Protein AF-A0A5C5B917-F1 (afdb_monomer)

Organism: NCBI:txid676201

Structure (mmCIF, N/CA/C/O backbone):
data_AF-A0A5C5B917-F1
#
_entry.id   AF-A0A5C5B917-F1
#
loop_
_atom_site.group_PDB
_atom_site.id
_atom_site.type_symbol
_atom_site.label_atom_id
_atom_site.label_alt_id
_atom_site.label_comp_id
_atom_site.label_asym_id
_atom_site.label_entity_id
_atom_site.label_seq_id
_atom_site.pdbx_PDB_ins_code
_atom_site.Cartn_x
_atom_site.Cartn_y
_atom_site.Cartn_z
_atom_site.occupancy
_atom_site.B_iso_or_equiv
_atom_site.auth_seq_id
_atom_site.auth_comp_id
_atom_site.auth_asym_id
_atom_site.auth_atom_id
_atom_site.pdbx_PDB_model_num
ATOM 1 N N . ILE A 1 1 ? 21.164 -17.875 -10.661 1.00 42.78 1 ILE A N 1
ATOM 2 C CA . ILE A 1 1 ? 20.194 -17.403 -11.681 1.00 42.78 1 ILE A CA 1
ATOM 3 C C . ILE A 1 1 ? 18.879 -17.154 -10.955 1.00 42.78 1 ILE A C 1
ATOM 5 O O . ILE A 1 1 ? 18.334 -18.103 -10.408 1.00 42.78 1 ILE A O 1
ATOM 9 N N . GLN A 1 2 ? 18.422 -15.907 -10.854 1.00 44.31 2 GLN A N 1
ATOM 10 C CA . GLN A 1 2 ? 17.116 -15.590 -10.267 1.00 44.31 2 GLN A CA 1
ATOM 11 C C . GLN A 1 2 ? 16.035 -16.009 -11.276 1.00 44.31 2 GLN A C 1
ATOM 13 O O . GLN A 1 2 ? 15.973 -15.455 -12.373 1.00 44.31 2 GLN A O 1
ATOM 18 N N . TYR A 1 3 ? 15.277 -17.064 -10.961 1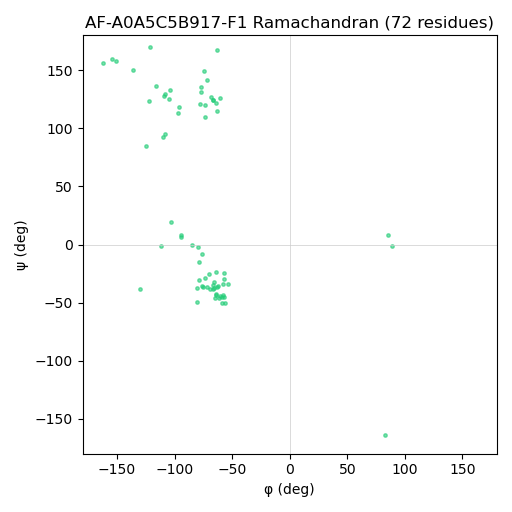.00 49.59 3 TYR A N 1
ATOM 19 C CA . TYR A 1 3 ? 14.280 -17.646 -11.873 1.00 49.59 3 TYR A CA 1
ATOM 20 C C . TYR A 1 3 ? 12.979 -16.834 -11.913 1.00 49.59 3 TYR A C 1
ATOM 22 O O . TYR A 1 3 ? 12.348 -16.738 -12.962 1.00 49.59 3 TYR A O 1
ATOM 30 N N . SER A 1 4 ? 12.627 -16.186 -10.806 1.00 54.31 4 SER A N 1
ATOM 31 C CA . SER A 1 4 ? 11.552 -15.203 -10.712 1.00 54.31 4 SER A CA 1
ATOM 32 C C . SER A 1 4 ? 11.734 -14.374 -9.441 1.00 54.31 4 SER A C 1
ATOM 34 O O . SER A 1 4 ? 12.398 -14.801 -8.492 1.00 54.31 4 SER A O 1
ATOM 36 N N . THR A 1 5 ? 11.174 -13.170 -9.424 1.00 69.62 5 THR A N 1
ATOM 37 C CA . THR A 1 5 ? 10.989 -12.390 -8.198 1.00 69.62 5 THR A CA 1
ATOM 38 C C . THR A 1 5 ? 9.605 -11.785 -8.204 1.00 69.62 5 THR A C 1
ATOM 40 O O . THR A 1 5 ? 9.049 -11.512 -9.262 1.00 69.62 5 THR A O 1
ATOM 43 N N . VAL A 1 6 ? 9.033 -11.583 -7.026 1.00 71.06 6 VAL A N 1
ATOM 44 C CA . VAL A 1 6 ? 7.757 -10.884 -6.894 1.00 71.06 6 VAL A CA 1
ATOM 45 C C . VAL A 1 6 ? 8.072 -9.437 -6.548 1.00 71.06 6 VAL A C 1
ATOM 47 O O . VAL A 1 6 ? 8.629 -9.163 -5.483 1.00 71.06 6 VAL A O 1
ATOM 50 N N . ALA A 1 7 ? 7.774 -8.517 -7.461 1.00 71.88 7 ALA A N 1
ATOM 51 C CA . ALA A 1 7 ? 7.826 -7.097 -7.165 1.00 71.88 7 ALA A CA 1
ATOM 52 C C . ALA A 1 7 ? 6.571 -6.715 -6.381 1.00 71.88 7 ALA A C 1
ATOM 54 O O . ALA A 1 7 ? 5.444 -6.889 -6.838 1.00 71.88 7 ALA A O 1
ATOM 55 N N . LYS A 1 8 ? 6.798 -6.191 -5.179 1.00 72.44 8 LYS A N 1
ATOM 56 C CA . LYS A 1 8 ? 5.791 -5.509 -4.369 1.00 72.44 8 LYS A CA 1
ATOM 57 C C . LYS A 1 8 ? 6.175 -4.028 -4.359 1.00 72.44 8 LYS A C 1
ATOM 59 O O . LYS A 1 8 ? 7.062 -3.667 -3.580 1.00 72.44 8 LYS A O 1
ATOM 64 N N . PRO A 1 9 ? 5.645 -3.214 -5.285 1.00 78.12 9 PRO A N 1
ATOM 65 C CA . PRO A 1 9 ? 6.068 -1.828 -5.447 1.00 78.12 9 PRO A CA 1
ATOM 66 C C . PRO A 1 9 ? 5.746 -1.019 -4.186 1.00 78.12 9 PRO A C 1
ATOM 68 O O . PRO A 1 9 ? 4.592 -0.827 -3.810 1.00 78.12 9 PRO A O 1
ATOM 71 N N . THR A 1 10 ? 6.789 -0.544 -3.503 1.00 81.19 10 THR A N 1
ATOM 72 C CA . THR A 1 10 ? 6.637 0.245 -2.271 1.00 81.19 10 THR A CA 1
ATOM 73 C C . THR A 1 10 ? 6.068 1.632 -2.548 1.00 81.19 10 THR A C 1
ATOM 75 O O . THR A 1 10 ? 5.435 2.204 -1.668 1.00 81.19 10 THR A O 1
ATOM 78 N N . SER A 1 11 ? 6.258 2.161 -3.763 1.00 81.69 11 SER A N 1
ATOM 79 C CA . SER A 1 11 ? 5.620 3.397 -4.231 1.00 81.69 11 SER A CA 1
ATOM 80 C C . SER A 1 11 ? 4.101 3.304 -4.169 1.00 81.69 11 SER A C 1
ATOM 82 O O . SER A 1 11 ? 3.452 4.225 -3.685 1.00 81.69 11 SER A O 1
ATOM 84 N N . ASP A 1 12 ? 3.551 2.174 -4.600 1.00 84.12 12 ASP A N 1
ATOM 85 C CA . ASP A 1 12 ? 2.109 1.979 -4.726 1.00 84.12 12 ASP A CA 1
ATOM 86 C C . ASP A 1 12 ? 1.495 1.776 -3.339 1.00 84.12 12 ASP A C 1
ATOM 88 O O . ASP A 1 12 ? 0.441 2.329 -3.032 1.00 84.12 12 ASP A O 1
ATOM 92 N N . LEU A 1 13 ? 2.222 1.087 -2.450 1.00 85.00 13 LEU A N 1
ATOM 93 C CA . LEU A 1 13 ? 1.865 0.988 -1.035 1.00 85.00 13 LEU A CA 1
ATOM 94 C C . LEU A 1 13 ? 1.829 2.364 -0.355 1.00 85.00 13 LEU A C 1
ATOM 96 O O . LEU A 1 13 ? 0.886 2.671 0.377 1.00 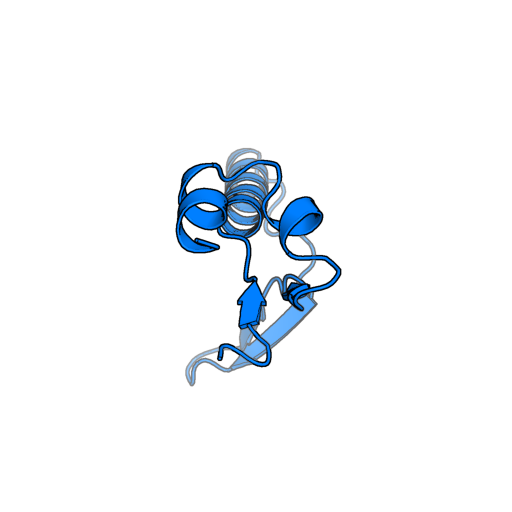85.00 13 LEU A O 1
ATOM 100 N N . VAL A 1 14 ? 2.831 3.210 -0.610 1.00 88.06 14 VAL A N 1
ATOM 101 C CA . VAL A 1 14 ? 2.850 4.591 -0.104 1.00 88.06 14 VAL A CA 1
ATOM 102 C C . VAL A 1 14 ? 1.702 5.400 -0.708 1.00 88.06 14 VAL A C 1
ATOM 104 O O . VAL A 1 14 ? 1.018 6.102 0.031 1.00 88.06 14 VAL A O 1
ATOM 107 N N . GLY A 1 15 ? 1.436 5.262 -2.009 1.00 88.44 15 GLY A N 1
ATOM 108 C CA . GLY A 1 15 ? 0.320 5.923 -2.687 1.00 88.44 15 GLY A CA 1
ATOM 109 C C . GLY A 1 15 ? -1.024 5.591 -2.042 1.00 88.44 15 GLY A C 1
ATOM 110 O O . GLY A 1 15 ? -1.753 6.500 -1.645 1.00 88.44 15 GLY A O 1
ATOM 111 N N . LYS A 1 16 ? -1.305 4.299 -1.829 1.00 88.19 16 LYS A N 1
ATOM 112 C CA . LYS A 1 16 ? -2.539 3.854 -1.166 1.00 88.19 16 LYS A CA 1
ATOM 113 C C . LYS A 1 16 ? -2.632 4.337 0.282 1.00 88.19 16 LYS A C 1
ATOM 115 O O . LYS A 1 16 ? -3.702 4.720 0.744 1.00 88.19 16 LYS A O 1
ATOM 120 N N . THR A 1 17 ? -1.504 4.389 0.989 1.00 90.31 17 THR A N 1
ATOM 121 C CA . THR A 1 17 ? -1.446 4.936 2.354 1.00 90.31 17 THR A CA 1
ATOM 122 C C . THR A 1 17 ? -1.787 6.429 2.375 1.00 90.31 17 THR A C 1
ATOM 124 O O . THR A 1 17 ? -2.558 6.873 3.222 1.00 90.31 17 THR A O 1
ATOM 127 N N . MET A 1 18 ? -1.254 7.207 1.429 1.00 91.38 18 MET A N 1
ATOM 128 C CA . MET A 1 18 ? -1.532 8.643 1.323 1.00 91.38 18 MET A CA 1
ATOM 129 C C . MET A 1 18 ? -2.994 8.931 0.969 1.00 91.38 18 MET A C 1
ATOM 131 O O . MET A 1 18 ? -3.566 9.882 1.501 1.00 91.38 18 MET A O 1
ATOM 135 N N . GLU A 1 19 ? -3.607 8.107 0.118 1.00 91.06 19 GLU A N 1
ATOM 136 C CA . GLU A 1 19 ? -5.039 8.174 -0.204 1.00 91.06 19 GLU A CA 1
ATOM 137 C C . GLU A 1 19 ? -5.894 8.005 1.059 1.00 91.06 19 GLU A C 1
ATOM 139 O O . GLU A 1 19 ? -6.724 8.862 1.362 1.00 91.06 19 GLU A O 1
ATOM 144 N N . ILE A 1 20 ? -5.623 6.960 1.851 1.00 91.31 20 ILE A N 1
ATOM 145 C CA . ILE A 1 20 ? -6.337 6.695 3.109 1.00 91.31 20 ILE A CA 1
ATOM 146 C C . ILE A 1 20 ? -6.146 7.854 4.094 1.00 91.31 20 ILE A C 1
ATOM 148 O O . ILE A 1 20 ? -7.117 8.332 4.676 1.00 91.31 20 ILE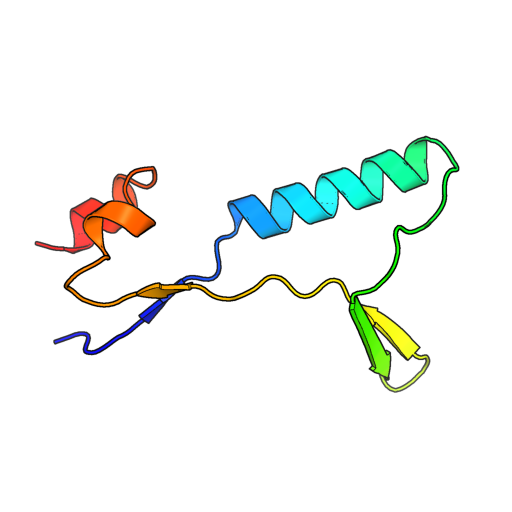 A O 1
ATOM 152 N N . ILE A 1 21 ? -4.912 8.342 4.267 1.00 92.44 21 ILE A N 1
ATOM 153 C CA . ILE A 1 21 ? -4.630 9.483 5.152 1.00 92.44 21 ILE A CA 1
ATOM 154 C C . ILE A 1 21 ? -5.417 10.718 4.709 1.00 92.44 21 ILE A C 1
ATOM 156 O O . ILE A 1 21 ? -6.011 11.388 5.550 1.00 92.44 21 ILE A O 1
ATOM 160 N N . THR A 1 22 ? -5.442 11.008 3.409 1.00 93.12 22 THR A N 1
ATOM 161 C CA . T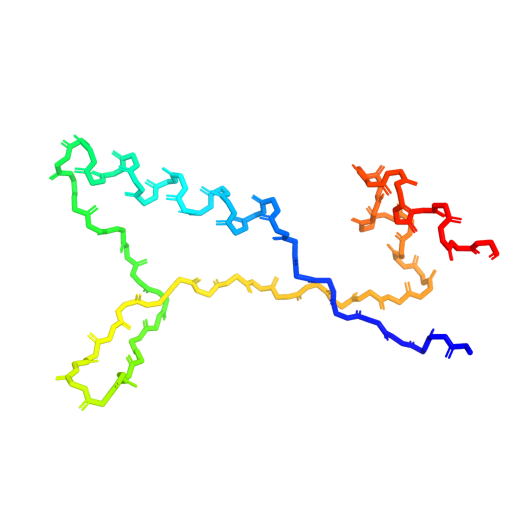HR A 1 22 ? -6.138 12.182 2.867 1.00 93.12 22 THR A CA 1
ATOM 162 C C . THR A 1 22 ? -7.648 12.082 3.092 1.00 93.12 22 THR A C 1
ATOM 164 O O . THR A 1 22 ? -8.243 13.030 3.599 1.00 93.12 22 THR A O 1
ATOM 167 N N . SER A 1 23 ? -8.245 10.919 2.815 1.00 92.31 23 SER A N 1
ATOM 168 C CA . SER A 1 23 ? -9.669 10.640 3.068 1.00 92.31 23 SER A CA 1
ATOM 169 C C . SER A 1 23 ? -10.033 10.837 4.545 1.00 92.31 23 SER A C 1
ATOM 171 O O . SER A 1 23 ? -10.998 11.521 4.892 1.00 92.31 23 SER A O 1
ATOM 173 N N . LEU A 1 24 ? -9.198 10.320 5.452 1.00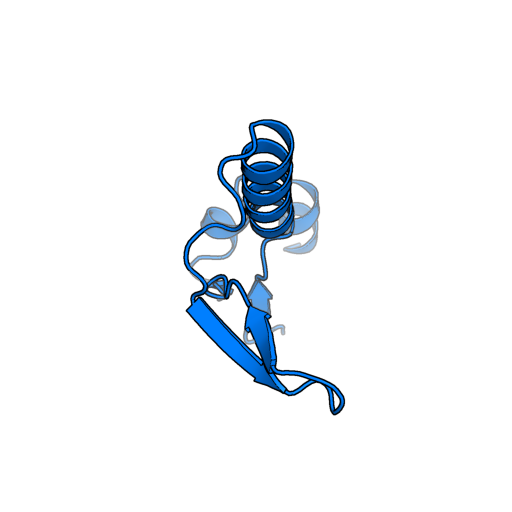 91.75 24 LEU A N 1
ATOM 174 C CA . LEU A 1 24 ? -9.395 10.486 6.893 1.00 91.75 24 LEU A CA 1
ATOM 175 C C . LEU A 1 24 ? -9.239 11.945 7.343 1.00 91.75 24 LEU A C 1
ATOM 177 O O . LEU A 1 24 ? -9.990 12.399 8.204 1.00 91.75 24 LEU A O 1
ATOM 181 N N . GLN A 1 25 ? -8.296 12.691 6.762 1.00 92.50 25 GLN A N 1
ATOM 182 C CA . GLN A 1 25 ? -8.115 14.120 7.043 1.00 92.50 25 GLN A CA 1
ATOM 183 C C . GLN A 1 25 ? -9.301 14.970 6.574 1.00 92.50 25 GLN A C 1
ATOM 185 O O . GLN A 1 25 ? -9.601 15.985 7.200 1.00 92.50 25 GLN A O 1
ATOM 190 N N . GLN A 1 26 ? -9.968 14.564 5.493 1.00 94.94 26 GLN A N 1
ATOM 191 C CA . GLN A 1 26 ? -11.159 15.229 4.957 1.00 94.94 26 GLN A CA 1
ATOM 192 C C . GLN A 1 26 ? -12.435 14.888 5.740 1.00 94.94 26 GLN A C 1
ATOM 194 O O . GLN A 1 26 ? -13.423 15.612 5.643 1.00 94.94 26 GLN A O 1
ATOM 199 N N . GLY A 1 27 ? -12.396 13.846 6.575 1.00 92.88 27 GLY A N 1
ATOM 200 C CA . GLY A 1 27 ? -13.551 13.370 7.334 1.00 92.88 27 GLY A CA 1
ATOM 201 C C . GLY A 1 27 ? -14.445 12.404 6.555 1.00 92.88 27 GLY A C 1
ATOM 202 O O . GLY A 1 27 ? -15.498 12.027 7.064 1.00 92.88 27 GLY A O 1
ATOM 203 N N . ASP A 1 28 ? -14.011 11.962 5.372 1.00 91.31 28 ASP A N 1
ATOM 204 C CA . ASP A 1 28 ? -14.747 11.037 4.499 1.00 91.31 28 ASP A CA 1
ATOM 205 C C . ASP A 1 28 ? -14.683 9.580 4.993 1.00 91.31 28 ASP A C 1
ATOM 207 O O . ASP A 1 28 ? -15.402 8.706 4.512 1.00 91.31 28 ASP A O 1
ATOM 211 N N . GLY A 1 29 ? -13.853 9.319 6.008 1.00 88.81 29 GLY A N 1
ATOM 212 C CA . GLY A 1 29 ? -13.692 8.004 6.614 1.00 88.81 29 GLY A CA 1
ATOM 213 C C . GLY A 1 29 ? -12.723 7.112 5.841 1.00 88.81 29 GLY A C 1
ATOM 214 O O . GLY A 1 29 ? -11.893 7.582 5.058 1.00 88.81 29 GLY A O 1
ATOM 215 N N . PHE A 1 30 ? -12.779 5.814 6.131 1.00 87.19 30 PHE A N 1
ATOM 216 C CA . PHE A 1 30 ? -11.981 4.819 5.427 1.00 87.19 30 PHE A CA 1
ATOM 217 C C . PHE A 1 30 ? -12.594 4.534 4.047 1.00 87.19 30 PHE A C 1
ATOM 219 O O . PHE A 1 30 ? -13.814 4.375 3.962 1.00 87.19 30 PHE A O 1
ATOM 226 N N . PRO A 1 31 ? -11.782 4.454 2.979 1.00 87.00 31 PRO A N 1
A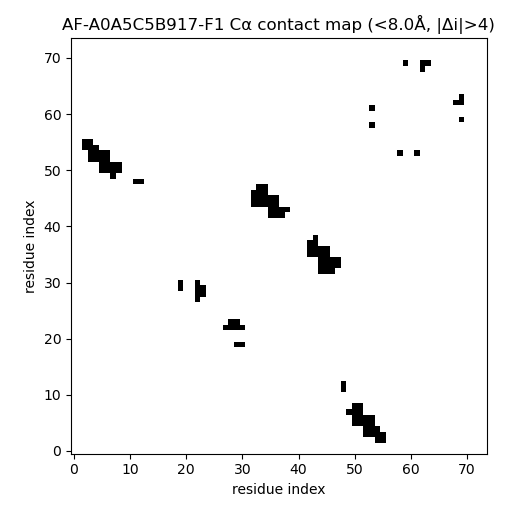TOM 227 C CA . PRO A 1 31 ? -12.262 3.970 1.690 1.00 87.00 31 PRO A CA 1
ATOM 228 C C . PRO A 1 31 ? -12.715 2.503 1.787 1.00 87.00 31 PRO A C 1
ATOM 230 O O . PRO A 1 31 ? -12.433 1.814 2.764 1.00 87.00 31 PRO A O 1
ATOM 233 N N . GLU A 1 32 ? -13.416 2.008 0.768 1.00 88.62 32 GLU A N 1
ATOM 234 C CA . GLU A 1 32 ? -13.884 0.618 0.752 1.00 88.62 32 GLU A CA 1
ATOM 235 C C . GLU A 1 32 ? -12.702 -0.366 0.809 1.00 88.62 32 GLU A C 1
ATOM 237 O O . GLU A 1 32 ? -11.756 -0.284 0.017 1.00 88.62 32 GLU A O 1
ATOM 242 N N . ALA A 1 33 ? -12.752 -1.278 1.782 1.00 88.19 33 ALA A N 1
ATOM 243 C CA . ALA A 1 33 ? -11.728 -2.287 2.005 1.00 88.19 33 ALA A CA 1
ATOM 244 C C . ALA A 1 33 ? -11.805 -3.403 0.958 1.00 88.19 33 ALA A C 1
ATOM 246 O O . ALA A 1 33 ? -12.880 -3.752 0.476 1.00 88.19 33 ALA A O 1
ATOM 247 N N . THR A 1 34 ? -10.662 -4.006 0.635 1.00 89.56 34 THR A N 1
ATOM 248 C CA . THR A 1 34 ? -10.615 -5.165 -0.271 1.00 89.56 34 THR A CA 1
ATOM 249 C C . THR A 1 34 ? -10.969 -6.456 0.459 1.00 89.56 34 THR A C 1
ATOM 251 O O . THR A 1 34 ? -11.618 -7.335 -0.102 1.00 89.56 34 THR A O 1
ATOM 254 N N . GLU A 1 35 ? -10.530 -6.575 1.708 1.00 92.38 35 GLU A N 1
ATOM 255 C CA . GLU A 1 35 ? -10.758 -7.740 2.557 1.00 92.38 35 GLU A CA 1
ATOM 256 C C . GLU A 1 35 ? -10.787 -7.310 4.027 1.00 92.38 35 GLU A C 1
ATOM 258 O O . GLU A 1 35 ? -10.231 -6.272 4.389 1.00 92.38 35 GLU A O 1
ATOM 263 N N . GLN A 1 36 ? -11.412 -8.122 4.876 1.00 92.44 36 GLN A N 1
ATOM 264 C CA . GLN A 1 36 ? -11.304 -8.014 6.325 1.00 92.44 36 GLN A CA 1
ATOM 265 C C . GLN A 1 36 ? -10.499 -9.189 6.873 1.00 92.44 36 GLN A C 1
ATOM 267 O O . GLN A 1 36 ? -10.798 -10.345 6.578 1.00 92.44 36 GLN A O 1
ATOM 272 N N . VAL A 1 37 ? -9.472 -8.884 7.665 1.00 93.00 37 VAL A N 1
ATOM 273 C CA . VAL A 1 37 ? -8.565 -9.881 8.242 1.00 93.00 37 VAL A CA 1
ATOM 274 C C . VAL A 1 37 ? -8.575 -9.761 9.762 1.00 93.00 37 VAL A C 1
ATOM 276 O O . VAL A 1 37 ? -8.264 -8.697 10.301 1.00 93.00 37 VAL A O 1
ATOM 279 N N . ASP A 1 38 ? -8.890 -10.856 10.454 1.00 94.56 38 ASP A N 1
ATOM 280 C CA . ASP A 1 38 ? -8.843 -10.922 11.916 1.00 94.56 38 ASP A CA 1
ATOM 281 C C . ASP A 1 38 ? -7.396 -10.807 12.417 1.00 94.56 38 ASP A C 1
ATOM 283 O O . ASP A 1 38 ? -6.513 -11.589 12.050 1.00 94.56 38 ASP A O 1
ATOM 287 N N . ASN A 1 39 ? -7.148 -9.828 13.288 1.00 92.75 39 ASN A N 1
ATOM 288 C CA . ASN A 1 39 ? -5.858 -9.648 13.952 1.00 92.75 39 ASN A CA 1
ATOM 289 C C . ASN A 1 39 ? -5.773 -10.323 15.339 1.00 92.75 39 ASN A C 1
ATOM 291 O O . ASN A 1 39 ? -4.807 -10.093 16.072 1.00 92.75 39 ASN A O 1
ATOM 295 N N . GLY A 1 40 ? -6.779 -11.119 15.710 1.00 94.00 40 GLY A N 1
ATOM 296 C CA . GLY A 1 40 ? -6.943 -11.774 17.009 1.00 94.00 40 GLY A CA 1
ATOM 297 C C . GLY A 1 40 ? -7.695 -10.936 18.051 1.00 94.00 40 GLY A C 1
ATOM 298 O O . GLY A 1 40 ? -7.892 -11.396 19.175 1.00 94.00 40 GLY A O 1
ATOM 299 N N . VAL A 1 41 ? -8.097 -9.707 17.709 1.00 96.19 41 VAL A N 1
ATOM 300 C CA . VAL A 1 41 ? -8.892 -8.802 18.564 1.00 96.19 41 VAL A CA 1
ATOM 301 C C . VAL A 1 41 ? -10.094 -8.246 17.805 1.00 96.19 41 VAL A C 1
ATOM 303 O O . VAL A 1 41 ? -11.164 -8.071 18.388 1.00 96.19 41 VAL A O 1
ATOM 306 N N . LYS A 1 42 ? -9.913 -7.933 16.522 1.00 92.31 42 LYS A N 1
ATOM 307 C CA . LYS A 1 42 ? -10.961 -7.464 15.623 1.00 92.31 42 LYS A CA 1
ATOM 308 C C . LYS A 1 42 ? -10.610 -7.785 14.177 1.00 92.31 42 LYS A C 1
ATOM 310 O O . LYS A 1 42 ? -9.433 -7.868 13.820 1.00 92.31 42 LYS A O 1
ATOM 315 N N . ASP A 1 43 ? -11.639 -7.794 13.346 1.00 94.75 43 ASP A N 1
ATOM 316 C CA . ASP A 1 43 ? -11.479 -7.735 11.904 1.00 94.75 43 ASP A CA 1
ATOM 317 C C . ASP A 1 43 ? -10.945 -6.356 11.495 1.00 94.75 43 ASP A C 1
ATOM 319 O O . ASP A 1 43 ? -11.438 -5.303 11.920 1.00 94.75 43 ASP A O 1
ATOM 323 N N . VAL A 1 44 ? -9.852 -6.367 10.736 1.00 93.25 44 VAL A N 1
ATOM 324 C CA . VAL A 1 44 ? -9.180 -5.174 10.226 1.00 93.25 44 VAL A CA 1
ATOM 325 C C . VAL A 1 44 ? -9.419 -5.083 8.731 1.00 93.25 44 VAL A C 1
ATOM 327 O O . VAL A 1 44 ? -9.136 -6.029 8.003 1.00 93.25 44 VAL A O 1
ATOM 330 N N . ASP A 1 45 ? -9.872 -3.918 8.281 1.00 92.94 45 ASP A N 1
ATOM 331 C CA . ASP A 1 45 ? -9.966 -3.580 6.865 1.00 92.94 45 ASP A CA 1
ATOM 332 C C . ASP A 1 45 ? -8.572 -3.534 6.219 1.00 92.94 45 ASP A C 1
ATOM 334 O O . ASP A 1 45 ? -7.695 -2.763 6.629 1.00 92.94 45 ASP A O 1
ATOM 338 N N . VAL A 1 46 ? -8.367 -4.359 5.193 1.00 92.00 46 VAL A N 1
ATOM 339 C CA . VAL A 1 46 ? -7.117 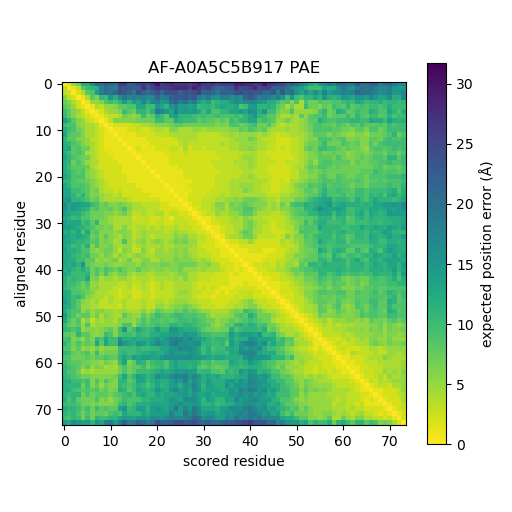-4.487 4.439 1.00 92.00 46 VAL A CA 1
ATOM 340 C C . VAL A 1 46 ? -7.331 -4.065 2.987 1.00 92.00 46 VAL A C 1
ATOM 342 O O . VAL A 1 46 ? -8.303 -4.440 2.332 1.00 92.00 46 VAL A O 1
ATOM 345 N N . TYR A 1 47 ? -6.370 -3.300 2.469 1.00 89.19 47 TYR A N 1
ATOM 346 C CA . TYR A 1 47 ? -6.328 -2.827 1.086 1.00 89.19 47 TYR A CA 1
ATOM 347 C C . TYR A 1 47 ? -5.217 -3.574 0.356 1.00 89.19 47 TYR A C 1
ATOM 349 O O . TYR A 1 47 ? -4.038 -3.225 0.468 1.00 89.19 47 TYR A O 1
ATOM 357 N N . LEU A 1 48 ? -5.585 -4.654 -0.329 1.00 87.00 48 LEU A N 1
ATOM 358 C CA . LEU A 1 48 ? -4.625 -5.510 -1.015 1.00 87.00 48 LEU A CA 1
ATOM 359 C C . LEU A 1 48 ? -4.185 -4.848 -2.322 1.00 87.00 48 LEU A C 1
ATOM 361 O O . LEU A 1 48 ? -5.008 -4.401 -3.116 1.00 87.00 48 LEU A O 1
ATOM 365 N N . LEU A 1 49 ? -2.872 -4.796 -2.537 1.00 85.69 49 LEU A N 1
ATOM 366 C CA . LEU A 1 49 ? -2.282 -4.385 -3.806 1.00 85.69 49 LEU A CA 1
ATOM 367 C C . LEU A 1 49 ? -1.776 -5.623 -4.535 1.00 85.69 49 LEU A C 1
ATOM 369 O O . LEU A 1 49 ? -1.081 -6.453 -3.938 1.00 85.69 49 LEU A O 1
ATOM 373 N N . ASP A 1 50 ? -2.095 -5.722 -5.823 1.00 81.25 50 ASP A N 1
ATOM 374 C CA . ASP A 1 50 ? -1.708 -6.873 -6.626 1.00 81.25 50 ASP A CA 1
ATOM 375 C C . ASP A 1 50 ? -0.183 -6.930 -6.805 1.00 81.25 50 ASP A C 1
ATOM 377 O O . ASP A 1 50 ? 0.441 -5.972 -7.278 1.00 81.25 50 ASP A O 1
ATOM 381 N N . PRO A 1 51 ? 0.463 -8.047 -6.431 1.00 78.81 51 PRO A N 1
ATOM 382 C CA . PRO A 1 51 ? 1.888 -8.210 -6.639 1.00 78.81 51 PRO A CA 1
ATOM 383 C C . PRO A 1 51 ? 2.199 -8.406 -8.126 1.00 78.81 51 PRO A C 1
ATOM 385 O O . PRO A 1 51 ? 1.524 -9.153 -8.834 1.00 78.81 51 PRO A O 1
ATOM 388 N N . VAL A 1 52 ? 3.301 -7.821 -8.593 1.00 77.94 52 VAL A N 1
ATOM 389 C CA . VAL A 1 52 ? 3.749 -7.971 -9.981 1.00 77.94 52 VAL A CA 1
ATOM 390 C C . VAL A 1 52 ? 4.793 -9.081 -10.060 1.00 77.94 52 VAL A C 1
ATOM 392 O O . VAL A 1 52 ? 5.869 -8.998 -9.464 1.00 77.94 52 VAL A O 1
ATOM 395 N N . VAL A 1 53 ? 4.501 -10.143 -10.814 1.00 77.75 53 VAL A N 1
ATOM 396 C CA . VAL A 1 53 ? 5.480 -11.207 -11.076 1.00 77.75 53 VAL A CA 1
ATOM 397 C C . VAL A 1 53 ? 6.523 -10.698 -12.067 1.00 77.75 53 VAL A C 1
ATOM 399 O O . VAL A 1 53 ? 6.215 -10.355 -13.210 1.00 77.75 53 VAL A O 1
ATOM 402 N N . VAL A 1 54 ? 7.782 -10.684 -11.638 1.00 75.00 54 VAL A N 1
ATOM 403 C CA . VAL A 1 54 ? 8.908 -10.232 -12.450 1.00 75.00 54 VAL A CA 1
ATOM 404 C C . VAL A 1 54 ? 9.720 -11.425 -12.931 1.00 75.00 54 VAL A C 1
ATOM 406 O O . VAL A 1 54 ? 10.211 -12.255 -12.159 1.00 75.00 54 VAL A O 1
ATOM 409 N N . THR A 1 55 ? 9.880 -11.482 -14.245 1.00 80.25 55 THR A N 1
ATOM 410 C CA . THR A 1 55 ? 10.660 -12.463 -14.994 1.00 80.25 55 THR A CA 1
ATOM 411 C C . THR A 1 55 ? 11.731 -11.738 -15.807 1.00 80.25 55 THR A C 1
ATOM 413 O O . THR A 1 55 ? 11.691 -10.521 -15.976 1.00 80.25 55 THR A O 1
ATOM 416 N N . LYS A 1 56 ? 12.680 -12.475 -16.395 1.00 74.19 56 LYS A N 1
ATOM 417 C CA . LYS A 1 56 ? 13.689 -11.874 -17.288 1.00 74.19 56 LYS A CA 1
ATOM 418 C C . LYS A 1 56 ? 13.081 -11.112 -18.475 1.00 74.19 56 LYS A C 1
ATOM 420 O O . LYS A 1 56 ? 13.744 -10.230 -19.010 1.00 74.19 56 LYS A O 1
ATOM 425 N N . ALA A 1 57 ? 11.855 -11.450 -18.881 1.00 78.69 57 ALA A N 1
ATOM 426 C CA . ALA A 1 57 ? 11.185 -10.833 -20.020 1.00 78.69 57 ALA A CA 1
ATOM 427 C C . ALA A 1 57 ? 10.642 -9.426 -19.712 1.00 78.69 57 ALA A C 1
ATOM 429 O O . ALA A 1 57 ? 10.709 -8.565 -20.580 1.00 78.69 57 ALA A O 1
ATOM 430 N N . ASN A 1 58 ? 10.156 -9.175 -18.489 1.00 78.50 58 ASN A N 1
ATOM 431 C CA . ASN A 1 58 ? 9.515 -7.904 -18.112 1.00 78.50 58 ASN A CA 1
ATOM 432 C C . ASN A 1 58 ? 10.327 -7.071 -17.103 1.00 78.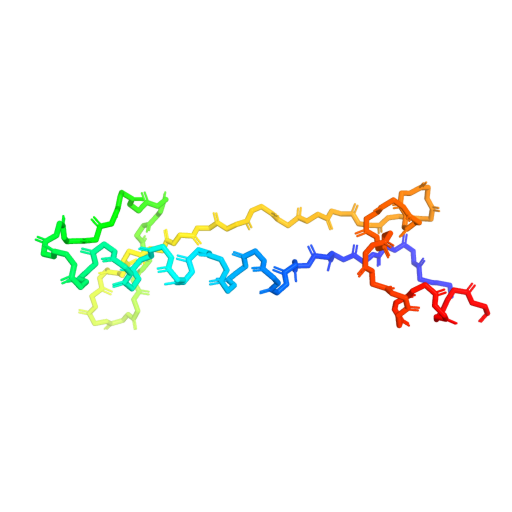50 58 ASN A C 1
ATOM 434 O O . ASN A 1 58 ? 9.930 -5.962 -16.766 1.00 78.50 58 ASN A O 1
ATOM 438 N N . ILE A 1 59 ? 11.483 -7.554 -16.639 1.00 77.12 59 ILE A N 1
ATOM 439 C CA . ILE A 1 59 ? 12.270 -6.886 -15.589 1.00 77.12 59 ILE A CA 1
ATOM 440 C C . ILE A 1 59 ? 12.693 -5.452 -15.933 1.00 77.12 59 ILE A C 1
ATOM 442 O O . ILE A 1 59 ? 12.729 -4.597 -15.054 1.00 77.12 59 ILE A O 1
ATOM 446 N N . LYS A 1 60 ? 12.975 -5.172 -17.212 1.00 79.31 60 LYS A N 1
ATOM 447 C CA . LYS A 1 60 ? 13.341 -3.825 -17.677 1.00 79.31 60 LYS A CA 1
ATOM 448 C C . LYS A 1 60 ? 12.151 -2.869 -17.717 1.00 79.31 60 LYS A C 1
ATOM 450 O O . LYS A 1 60 ? 12.344 -1.673 -17.561 1.00 79.31 60 LYS A O 1
ATOM 455 N N . GLU A 1 61 ? 10.950 -3.398 -17.929 1.00 79.44 61 GLU A N 1
ATOM 456 C CA . GLU A 1 61 ? 9.706 -2.631 -17.949 1.00 79.44 61 GLU A CA 1
ATOM 457 C C . GLU A 1 61 ? 9.226 -2.358 -16.520 1.00 79.44 61 GLU A C 1
ATOM 459 O O . GLU A 1 61 ? 9.015 -1.208 -16.149 1.00 79.44 61 GLU A O 1
ATOM 464 N N . VAL A 1 62 ? 9.166 -3.396 -15.679 1.00 77.06 62 VAL A N 1
ATOM 465 C CA . VAL A 1 62 ? 8.707 -3.285 -14.284 1.00 77.06 62 VAL A CA 1
ATOM 466 C C . VAL A 1 62 ? 9.612 -2.369 -13.457 1.00 77.06 62 VAL A C 1
ATOM 468 O O . VAL A 1 62 ? 9.128 -1.625 -12.609 1.00 77.06 62 VAL A O 1
ATOM 471 N N . PHE A 1 63 ? 1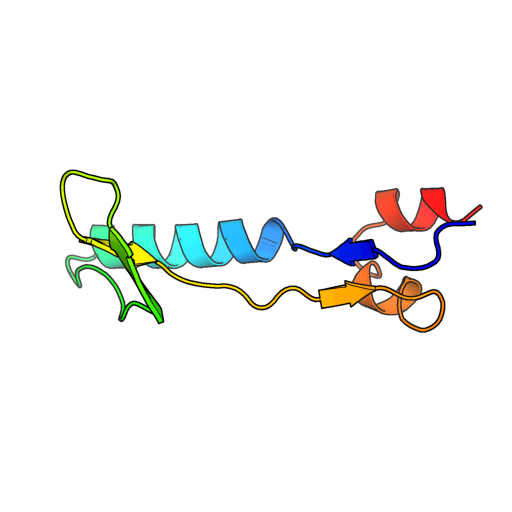0.923 -2.384 -13.712 1.00 79.38 63 PHE A N 1
ATOM 472 C CA . PHE A 1 63 ? 11.884 -1.516 -13.025 1.00 79.38 63 PHE A CA 1
ATOM 473 C C . PHE A 1 63 ? 12.354 -0.330 -13.872 1.00 79.38 63 PHE A C 1
ATOM 475 O O . PHE A 1 63 ? 13.382 0.261 -13.552 1.00 79.38 63 PHE A O 1
ATOM 482 N N . ALA A 1 64 ? 11.622 0.060 -14.923 1.00 80.38 64 ALA A N 1
ATOM 483 C CA . ALA A 1 64 ? 12.001 1.197 -15.772 1.00 80.38 64 ALA A CA 1
ATOM 484 C C . ALA A 1 64 ? 12.241 2.487 -14.963 1.00 80.38 64 ALA A C 1
ATOM 486 O O . ALA A 1 64 ? 13.140 3.266 -15.275 1.00 80.38 64 ALA A O 1
ATOM 487 N N . ASN A 1 65 ? 11.476 2.663 -13.883 1.00 77.81 65 ASN A N 1
ATOM 488 C CA . ASN A 1 65 ? 11.541 3.821 -12.992 1.00 77.81 65 ASN A CA 1
ATOM 489 C C . ASN A 1 65 ? 12.445 3.609 -11.763 1.00 77.81 65 ASN A C 1
ATOM 491 O O . ASN A 1 65 ? 12.490 4.472 -10.889 1.00 77.81 65 ASN A O 1
ATOM 495 N N . ASP A 1 66 ? 13.168 2.487 -11.677 1.00 78.44 66 ASP A N 1
ATOM 496 C CA . ASP A 1 66 ? 14.091 2.182 -10.580 1.00 78.44 66 ASP A CA 1
ATOM 497 C C . ASP A 1 66 ? 15.499 1.862 -11.128 1.00 78.44 66 ASP A C 1
ATOM 499 O O . ASP A 1 66 ? 15.869 0.695 -11.320 1.00 78.44 66 ASP A O 1
ATOM 503 N N . PRO A 1 67 ? 16.326 2.901 -11.369 1.00 79.38 67 PRO A N 1
ATOM 504 C CA . PRO A 1 67 ? 17.682 2.744 -11.894 1.00 79.38 67 PRO A CA 1
ATOM 505 C C . PRO A 1 67 ? 18.565 1.849 -11.017 1.00 79.38 67 PRO A C 1
ATOM 507 O O . PRO A 1 67 ? 19.460 1.172 -11.524 1.00 79.38 67 PRO A O 1
ATOM 510 N N . SER A 1 68 ? 18.303 1.819 -9.704 1.00 80.31 68 SER A N 1
ATOM 511 C CA . SER A 1 68 ? 19.056 0.999 -8.756 1.00 80.31 68 SER A CA 1
ATOM 512 C C . SER A 1 68 ? 18.780 -0.491 -8.959 1.00 80.31 68 SER A C 1
ATOM 514 O O . SER A 1 68 ? 19.707 -1.297 -8.917 1.00 80.31 68 SER A O 1
ATOM 516 N N . ARG A 1 69 ? 17.531 -0.864 -9.271 1.00 76.06 69 ARG A N 1
ATOM 517 C CA . ARG A 1 69 ? 17.142 -2.247 -9.589 1.00 76.06 69 ARG A CA 1
ATOM 518 C C . ARG A 1 69 ? 17.664 -2.697 -10.944 1.00 76.06 69 ARG A C 1
ATOM 520 O O . ARG A 1 69 ? 18.072 -3.849 -11.071 1.00 76.06 69 ARG A O 1
ATOM 527 N N . LEU A 1 70 ? 17.700 -1.802 -11.930 1.00 78.19 70 LEU A N 1
ATOM 528 C CA . LEU A 1 70 ? 18.270 -2.097 -13.248 1.00 78.19 70 LEU A CA 1
ATOM 529 C C . LEU A 1 70 ? 19.787 -2.331 -13.189 1.00 78.19 70 LEU A C 1
ATOM 531 O O . LEU A 1 70 ? 20.295 -3.193 -13.904 1.00 78.19 70 LEU A O 1
ATOM 535 N N . ALA A 1 71 ? 20.508 -1.622 -12.315 1.00 79.81 71 ALA A N 1
ATOM 536 C CA . ALA A 1 71 ? 21.953 -1.790 -12.142 1.00 79.81 71 ALA A CA 1
ATOM 537 C C . ALA A 1 71 ? 22.356 -3.185 -11.621 1.00 79.81 71 ALA A C 1
ATOM 539 O O . ALA A 1 71 ? 23.476 -3.630 -11.872 1.00 79.81 71 ALA A O 1
ATOM 540 N N . LEU A 1 72 ? 21.440 -3.887 -10.941 1.00 77.38 72 LEU A N 1
ATOM 541 C CA . LEU A 1 72 ? 21.634 -5.244 -10.410 1.00 77.38 72 LEU A CA 1
ATOM 542 C C . LEU A 1 72 ? 21.468 -6.351 -11.468 1.00 77.38 72 LEU A C 1
ATOM 544 O O . LEU A 1 72 ? 21.610 -7.527 -11.141 1.00 77.38 72 LEU A O 1
ATOM 548 N N . LEU A 1 73 ? 21.130 -6.003 -12.715 1.00 71.81 73 LEU A N 1
ATOM 549 C CA . LEU A 1 73 ? 20.940 -6.961 -13.813 1.00 71.81 73 LEU A CA 1
ATOM 550 C C . LEU A 1 73 ? 22.240 -7.345 -14.537 1.00 71.81 73 LEU A C 1
ATOM 552 O O . LEU A 1 73 ? 22.177 -8.126 -15.490 1.00 71.81 73 LEU A O 1
ATOM 556 N N . ASN A 1 74 ? 23.375 -6.786 -14.108 1.00 60.88 74 ASN A N 1
ATOM 557 C CA . ASN A 1 74 ? 24.704 -7.009 -14.680 1.00 60.88 74 ASN A CA 1
ATOM 558 C C . ASN A 1 74 ? 25.426 -8.194 -14.034 1.00 60.88 74 ASN A C 1
ATOM 560 O O . ASN A 1 74 ? 25.421 -8.277 -12.785 1.00 60.88 74 ASN A O 1
#

Solvent-accessible surface area (backbone atoms only — not comparable to full-atom values): 4766 Å² total; per-residue (Å²): 132,87,82,62,48,76,45,70,64,64,67,57,54,50,51,54,50,50,52,45,52,50,33,47,74,73,68,74,41,77,70,90,59,72,45,73,46,73,74,89,86,50,74,38,78,35,79,81,74,87,69,44,82,34,37,91,88,45,44,68,66,79,32,62,91,32,69,72,65,56,65,69,76,114

Secondary structure (DSSP, 8-state):
----EEE--HHHHHHHHHHHHHHHHHT--PPPPSEEEE-SSSEEEE---PPEEE-TTTHHHHTTT-HHHHHTT-

Mean predicted aligned error: 7.69 Å

Foldseek 3Di:
DCAKDWDPDVVVVVVQVVVQVVCVVVVVHGDQAPDWDDPPPDTDGHHDDDIDIDGPVCQCVVCVVPVVSVVVVD

pLDDT: mean 82.47, std 11.29, range [42.78, 96.19]

InterPro domains:
  IPR028082 Periplasmic binding protein-like I [SSF53822] (2-61)

Nearest PDB structures (foldseek):
  4ywh-assembly2_B  TM=8.468E-01  e=1.509E-03  Actinobacillus succinogenes 130Z
  3m9w-assembly1_A  TM=9.002E-01  e=2.921E-03  Escherichia coli str. K-12 substr. MG1655
  4rxu-assembly1_A  TM=8.290E-01  e=1.248E-02  Chloroflexus aurantiacus J-10-fl
  3c6q-assembly3_C  TM=5.411E-01  e=7.541E+00  Thermotoga maritima

Sequence (74 aa):
IQYSTVAKPTSDLVGKTMEIITSLQQGDGFPEATEQVDNGVKDVDVYLLDPVVVTKANIKEVFANDPSRLALLN

Radius of gyration: 16.64 Å; Cα contacts (8 Å, |Δi|>4): 60; chains: 1; bounding box: 40×33×39 Å